Protein AF-A0AAN8UUN0-F1 (afdb_monomer_lite)

Radius of gyration: 18.31 Å; chains: 1; bounding box: 48×24×50 Å

Sequence (97 aa):
MNVAESGCNYVFTFELPGVAMKDVRVEVTRTNLVVKGKRSIQWWHEKSRQQDSMSAYHKMEIMEGPYHVIWPLPANANKDHISAEFVYGRIATDHDT

pLDDT: mean 71.46, std 14.2, range [42.78, 89.06]

Foldseek 3Di:
DDWDDDPLAIDDDDDDPQFDPVQWDWDDDPWKIKIKTWRDPVVQVVVVVPDDDPPPPPDDDQDTDIDIDIDTDDPSHDPVDDDDDDDDDDDDDPPDD

Secondary structure (DSSP, 8-state):
-EEEEETTEEEEE---TT--GGGEEEEE-SSEEEEEEE---HHHHHHTTS-S-----S--S----EEEEEEEPPTT--SSS----------------

InterPro domains:
  IPR002068 Alpha crystallin/Hsp20 domain [PF00011] (5-89)
  IPR002068 Alpha crystallin/Hsp20 domain [PS01031] (1-97)
  IPR008978 HSP20-like chaperone [G3DSA:2.60.40.790] (1-91)
  IPR008978 HSP20-like chaperone [SSF49764] (1-89)
  IPR031107 Small heat shock protein [PTHR11527] (2-87)

Structure (mmCIF, N/CA/C/O backbone):
data_AF-A0AAN8UUN0-F1
#
_entry.id   AF-A0AAN8UUN0-F1
#
loop_
_atom_site.group_PDB
_atom_site.id
_atom_site.type_symbol
_atom_site.label_atom_id
_atom_site.label_alt_id
_atom_site.label_comp_id
_atom_site.label_asym_id
_atom_site.label_entity_id
_atom_site.label_seq_id
_atom_site.pdbx_PDB_ins_code
_atom_site.Cartn_x
_atom_site.Cartn_y
_atom_site.Cartn_z
_atom_site.occupancy
_atom_site.B_iso_or_equiv
_atom_site.auth_seq_id
_atom_site.auth_comp_id
_atom_site.auth_asym_id
_atom_site.auth_atom_id
_atom_site.pdbx_PDB_model_num
ATOM 1 N N . MET A 1 1 ? -5.339 3.632 -6.122 1.00 80.00 1 MET A N 1
ATOM 2 C CA . MET A 1 1 ? -5.808 3.029 -4.855 1.00 80.00 1 MET A CA 1
ATOM 3 C C . MET A 1 1 ? -7.315 3.015 -4.900 1.00 80.00 1 MET A C 1
ATOM 5 O O . MET A 1 1 ? -7.881 4.044 -5.242 1.00 80.00 1 MET A O 1
ATOM 9 N N . ASN A 1 2 ? -7.929 1.897 -4.535 1.00 84.62 2 ASN A N 1
ATOM 10 C CA . ASN A 1 2 ? -9.372 1.775 -4.361 1.00 84.62 2 ASN A CA 1
ATOM 11 C C . ASN A 1 2 ? -9.665 1.302 -2.934 1.00 84.62 2 ASN A C 1
ATOM 13 O O . ASN A 1 2 ? -8.911 0.490 -2.394 1.00 84.62 2 ASN A O 1
ATOM 17 N N . VAL A 1 3 ? -10.740 1.816 -2.337 1.00 85.12 3 VAL A N 1
ATOM 18 C CA . VAL A 1 3 ? -11.219 1.409 -1.010 1.00 85.12 3 VAL A CA 1
ATOM 19 C C . VAL A 1 3 ? -12.659 0.956 -1.160 1.00 85.12 3 VAL A C 1
ATOM 21 O O . VAL A 1 3 ? -13.485 1.711 -1.668 1.00 85.12 3 VAL A O 1
ATOM 24 N N . ALA A 1 4 ? -12.945 -0.267 -0.733 1.00 87.06 4 ALA A N 1
ATOM 25 C CA . ALA A 1 4 ? -14.291 -0.817 -0.703 1.00 87.06 4 ALA A CA 1
ATOM 26 C C . ALA A 1 4 ? -14.661 -1.200 0.731 1.00 87.06 4 ALA A C 1
ATOM 28 O O . ALA A 1 4 ? -13.831 -1.727 1.473 1.00 87.06 4 ALA A O 1
ATOM 29 N N . GLU A 1 5 ? -15.907 -0.944 1.113 1.00 84.88 5 GLU A N 1
ATOM 30 C CA . GLU A 1 5 ? -16.478 -1.392 2.381 1.00 84.88 5 GLU A CA 1
ATOM 31 C C . GLU A 1 5 ? -17.342 -2.628 2.125 1.00 84.88 5 GLU A C 1
ATOM 33 O O . GLU A 1 5 ? -18.154 -2.654 1.199 1.00 84.88 5 GLU A O 1
ATOM 38 N N . SER A 1 6 ? -17.146 -3.670 2.927 1.00 81.25 6 SER A N 1
ATOM 39 C CA . SER A 1 6 ? -17.904 -4.917 2.850 1.00 81.25 6 SER A CA 1
ATOM 40 C C . SER A 1 6 ? -18.325 -5.332 4.255 1.00 81.25 6 SER A C 1
ATOM 42 O O . SER A 1 6 ? -17.576 -5.996 4.977 1.00 81.25 6 SER A O 1
ATOM 44 N N . GLY A 1 7 ? -19.533 -4.928 4.654 1.00 82.00 7 GLY A N 1
ATOM 45 C CA . GLY A 1 7 ? -20.023 -5.115 6.019 1.00 82.00 7 GLY A CA 1
ATOM 46 C C . GLY A 1 7 ? -19.170 -4.326 7.011 1.00 82.00 7 GLY A C 1
ATOM 47 O O . GLY A 1 7 ? -19.043 -3.118 6.881 1.00 82.00 7 GLY A O 1
ATOM 48 N N . CYS A 1 8 ? -18.551 -5.010 7.975 1.00 75.69 8 CYS A N 1
ATOM 49 C CA . CYS A 1 8 ? -17.658 -4.385 8.960 1.00 75.69 8 CYS A CA 1
ATOM 50 C C . CYS A 1 8 ? -16.181 -4.335 8.521 1.00 75.69 8 CYS A C 1
ATOM 52 O O . CYS A 1 8 ? -15.317 -4.001 9.332 1.00 75.69 8 CYS A O 1
ATOM 54 N N . ASN A 1 9 ? -15.873 -4.711 7.274 1.00 80.00 9 ASN A N 1
ATOM 55 C CA . ASN A 1 9 ? -14.507 -4.815 6.765 1.00 80.00 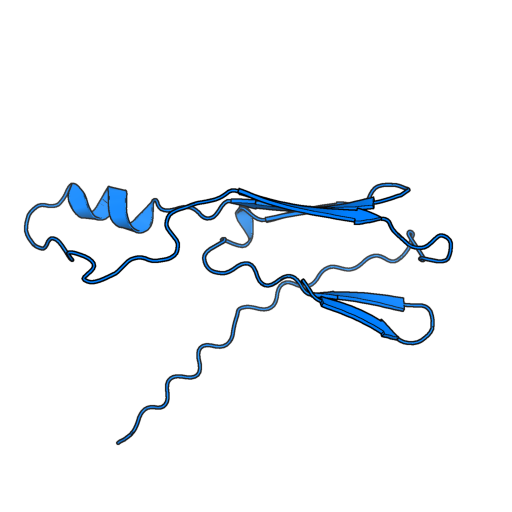9 ASN A CA 1
ATOM 56 C C . ASN A 1 9 ? -14.215 -3.745 5.709 1.00 80.00 9 ASN A C 1
ATOM 58 O O . ASN A 1 9 ? -15.077 -3.407 4.898 1.00 80.00 9 ASN A O 1
ATOM 62 N N . TYR A 1 10 ? -12.962 -3.293 5.666 1.00 83.31 10 TYR A N 1
ATOM 63 C CA . TYR A 1 10 ? -12.446 -2.402 4.630 1.00 83.31 10 TYR A CA 1
ATOM 64 C C . TYR A 1 10 ? -11.410 -3.142 3.787 1.00 83.31 10 TYR A C 1
ATOM 66 O O . TYR A 1 10 ? -10.451 -3.698 4.323 1.00 83.31 10 TYR A O 1
ATOM 74 N N . VAL A 1 11 ? -11.596 -3.138 2.469 1.00 84.81 11 VAL A N 1
ATOM 75 C CA . VAL A 1 11 ? -10.687 -3.763 1.506 1.00 84.81 11 VAL A CA 1
ATOM 76 C C . VAL A 1 11 ? -9.956 -2.671 0.737 1.00 84.81 11 VAL A C 1
ATOM 78 O O . VAL A 1 11 ? -10.567 -1.872 0.024 1.00 84.81 11 VAL A O 1
ATOM 81 N N . PHE A 1 12 ? -8.631 -2.653 0.873 1.00 84.31 12 PHE A N 1
ATOM 82 C CA . PHE A 1 12 ? -7.754 -1.705 0.194 1.00 84.31 12 PHE A CA 1
ATOM 83 C C . PHE A 1 12 ? -7.067 -2.380 -0.982 1.00 84.31 12 PHE A C 1
ATOM 85 O O . PHE A 1 12 ? -6.373 -3.378 -0.812 1.00 84.31 12 PHE A O 1
ATOM 92 N N . THR A 1 13 ? -7.218 -1.807 -2.172 1.00 85.38 13 THR A N 1
ATOM 93 C CA . THR A 1 13 ? -6.545 -2.290 -3.381 1.00 85.38 13 THR A CA 1
ATOM 94 C C . THR A 1 13 ? -5.534 -1.256 -3.861 1.00 85.38 13 THR A C 1
ATOM 96 O O . THR A 1 13 ? -5.888 -0.115 -4.187 1.00 85.38 13 THR A O 1
ATOM 99 N N . PHE A 1 14 ? -4.264 -1.656 -3.918 1.00 81.50 14 PHE A N 1
ATOM 100 C CA . PHE A 1 14 ? -3.162 -0.837 -4.416 1.00 81.50 14 PHE A CA 1
ATOM 101 C C . PHE A 1 14 ? -2.597 -1.455 -5.689 1.00 81.50 14 PHE A C 1
ATOM 103 O O . PHE A 1 14 ? -2.073 -2.563 -5.673 1.00 81.50 14 PHE A O 1
ATOM 110 N N . GLU A 1 15 ? -2.665 -0.709 -6.785 1.00 79.94 15 GLU A N 1
ATOM 111 C CA . GLU A 1 15 ? -1.999 -1.078 -8.028 1.00 79.94 15 GLU A CA 1
ATOM 112 C C . GLU A 1 15 ? -0.596 -0.468 -8.020 1.00 79.94 15 GLU A C 1
ATOM 114 O O . GLU A 1 15 ? -0.437 0.754 -8.050 1.00 79.94 15 GLU A O 1
ATOM 119 N N . LEU A 1 16 ? 0.422 -1.326 -7.932 1.00 80.81 16 LEU A N 1
ATOM 120 C CA . LEU A 1 16 ? 1.833 -0.938 -7.851 1.00 80.81 16 LEU A CA 1
ATOM 121 C C . LEU A 1 16 ? 2.612 -1.507 -9.052 1.00 80.81 16 LEU A C 1
ATOM 123 O O . LEU A 1 16 ? 3.371 -2.468 -8.905 1.00 80.81 16 LEU A O 1
ATOM 127 N N . PRO A 1 17 ? 2.419 -0.962 -10.268 1.00 76.50 17 PRO A N 1
ATOM 128 C CA . PRO A 1 17 ? 3.040 -1.504 -11.469 1.00 76.50 17 PRO A CA 1
ATOM 129 C C . PRO A 1 17 ? 4.565 -1.343 -11.438 1.00 76.50 17 PRO A C 1
ATOM 131 O O . PRO A 1 17 ? 5.099 -0.261 -11.192 1.00 76.50 17 PRO A O 1
ATOM 134 N N . GLY A 1 18 ? 5.277 -2.432 -11.734 1.00 75.12 18 GLY A N 1
ATOM 135 C CA . GLY A 1 18 ? 6.742 -2.444 -11.785 1.00 75.12 18 GLY A CA 1
ATOM 136 C C . GLY A 1 18 ? 7.433 -2.375 -10.418 1.00 75.12 18 GLY A C 1
ATOM 137 O O . GLY A 1 18 ? 8.649 -2.207 -10.368 1.00 75.12 18 GLY A O 1
ATOM 138 N N . VAL A 1 19 ? 6.694 -2.498 -9.313 1.00 80.31 19 VAL A N 1
ATOM 139 C CA . VAL A 1 19 ? 7.267 -2.635 -7.968 1.00 80.31 19 VAL A CA 1
ATOM 140 C C . VAL A 1 19 ? 7.366 -4.120 -7.642 1.00 80.31 19 VAL A C 1
ATOM 142 O O . VAL A 1 19 ? 6.375 -4.845 -7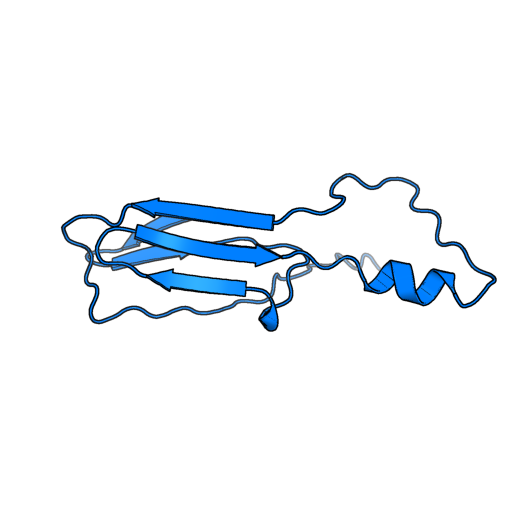.710 1.00 80.31 19 VAL A O 1
ATOM 145 N N . ALA A 1 20 ? 8.562 -4.595 -7.299 1.00 79.19 20 ALA A N 1
ATOM 146 C CA . ALA A 1 20 ? 8.718 -5.967 -6.840 1.00 79.19 20 ALA A CA 1
ATOM 147 C C . ALA A 1 20 ? 8.111 -6.115 -5.439 1.00 79.19 20 ALA A C 1
ATOM 149 O O . ALA A 1 20 ? 8.229 -5.212 -4.616 1.00 79.19 20 ALA A O 1
ATOM 150 N N . MET A 1 21 ? 7.529 -7.277 -5.129 1.00 78.75 21 MET A N 1
ATOM 151 C CA . MET A 1 21 ? 6.908 -7.532 -3.820 1.00 78.75 21 MET A CA 1
ATOM 152 C C . MET A 1 21 ? 7.869 -7.261 -2.646 1.00 78.75 21 MET A C 1
ATOM 154 O O . MET A 1 21 ? 7.463 -6.690 -1.641 1.00 78.75 21 MET A O 1
ATOM 158 N N . LYS A 1 22 ? 9.162 -7.585 -2.806 1.00 82.88 22 LYS A N 1
ATOM 159 C CA . LYS A 1 22 ? 10.221 -7.312 -1.813 1.00 82.88 22 LYS A CA 1
ATOM 160 C C . LYS A 1 22 ? 10.437 -5.820 -1.515 1.00 82.88 22 LYS A C 1
ATOM 162 O O . LYS A 1 22 ? 10.955 -5.478 -0.456 1.00 82.88 22 LYS A O 1
ATOM 167 N N . ASP A 1 23 ? 10.061 -4.954 -2.452 1.00 83.81 23 ASP A N 1
ATOM 168 C CA . ASP A 1 23 ? 10.224 -3.504 -2.368 1.00 83.81 23 ASP A CA 1
ATOM 169 C C . ASP A 1 23 ? 8.929 -2.811 -1.906 1.00 83.81 23 ASP A C 1
ATOM 171 O O . ASP A 1 23 ? 8.898 -1.582 -1.811 1.00 83.81 23 ASP A O 1
ATOM 175 N N . VAL A 1 24 ? 7.874 -3.581 -1.600 1.00 86.25 24 VAL A N 1
ATOM 176 C CA . VAL A 1 24 ? 6.624 -3.102 -0.997 1.00 86.25 24 VAL A CA 1
ATOM 177 C C . VAL A 1 24 ? 6.698 -3.245 0.522 1.00 86.25 24 VAL A C 1
ATOM 179 O O . VAL A 1 24 ? 7.024 -4.304 1.054 1.00 86.25 24 VAL A O 1
ATOM 182 N N . ARG A 1 25 ? 6.355 -2.176 1.239 1.00 87.94 25 ARG A N 1
ATOM 183 C CA . ARG A 1 25 ? 6.185 -2.167 2.693 1.00 87.94 25 ARG A CA 1
ATOM 184 C C . ARG A 1 25 ? 4.803 -1.644 3.035 1.00 87.94 25 ARG A C 1
ATOM 186 O O . ARG A 1 25 ? 4.426 -0.556 2.604 1.00 87.94 25 ARG A O 1
ATOM 193 N N . VAL A 1 26 ? 4.078 -2.415 3.832 1.00 87.31 26 VAL A N 1
ATOM 194 C CA . VAL A 1 26 ? 2.771 -2.038 4.363 1.00 87.31 26 VAL A CA 1
ATOM 195 C C . VAL A 1 26 ? 2.906 -1.917 5.872 1.00 87.31 26 VAL A C 1
ATOM 197 O O . VAL A 1 26 ? 3.309 -2.860 6.546 1.00 87.31 26 VAL A O 1
ATOM 200 N N . GLU A 1 27 ? 2.605 -0.737 6.391 1.00 88.56 27 GLU A N 1
ATOM 201 C CA . GLU A 1 27 ? 2.645 -0.418 7.812 1.00 88.56 27 GLU A CA 1
ATOM 202 C C . GLU A 1 27 ? 1.239 -0.008 8.242 1.00 88.56 27 GLU A C 1
ATOM 204 O O . GLU A 1 27 ? 0.627 0.872 7.635 1.00 88.56 27 GLU A O 1
ATOM 209 N N . VAL A 1 28 ? 0.723 -0.621 9.305 1.00 84.56 28 VAL A N 1
ATOM 210 C CA . VAL A 1 28 ? -0.532 -0.183 9.916 1.00 84.56 28 VAL A CA 1
ATOM 211 C C . VAL A 1 28 ? -0.228 0.430 11.268 1.00 84.56 28 VAL A C 1
ATOM 213 O O . VAL A 1 28 ? 0.379 -0.183 12.142 1.00 84.56 28 VAL A O 1
ATOM 216 N N . THR A 1 29 ? -0.661 1.671 11.427 1.00 82.50 29 THR A N 1
ATOM 217 C CA . THR A 1 29 ? -0.604 2.414 12.682 1.00 82.50 29 THR A CA 1
ATOM 218 C C . THR A 1 29 ? -2.000 2.496 13.296 1.00 82.50 29 THR A C 1
ATOM 220 O O . THR A 1 29 ? -2.995 2.102 12.690 1.00 82.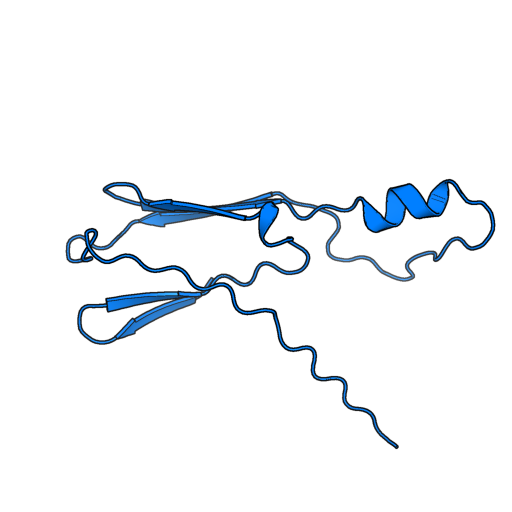50 29 THR A O 1
ATOM 223 N N . ARG A 1 30 ? -2.107 3.065 14.504 1.00 78.94 30 ARG A N 1
ATOM 224 C CA . ARG A 1 30 ? -3.403 3.238 15.185 1.00 78.94 30 ARG A CA 1
ATOM 225 C C . ARG A 1 30 ? -4.420 4.034 14.368 1.00 78.94 30 ARG A C 1
ATOM 227 O O . ARG A 1 30 ? -5.618 3.852 14.579 1.00 78.94 30 ARG A O 1
ATOM 234 N N . THR A 1 31 ? -3.951 4.926 13.504 1.00 83.44 31 THR A N 1
ATOM 235 C CA . THR A 1 31 ? -4.786 5.887 12.781 1.00 83.44 31 THR A CA 1
ATOM 236 C C . THR A 1 31 ? -4.611 5.822 11.277 1.00 83.44 31 THR A C 1
ATOM 238 O O . THR A 1 31 ? -5.457 6.361 10.585 1.00 83.44 31 THR A O 1
ATOM 241 N N . ASN A 1 32 ? -3.560 5.184 10.758 1.00 87.88 32 ASN A N 1
ATOM 242 C CA . ASN A 1 32 ? -3.250 5.206 9.331 1.00 87.88 32 ASN A CA 1
ATOM 243 C C . ASN A 1 32 ? -2.765 3.853 8.814 1.00 87.88 32 ASN A C 1
ATOM 245 O O . ASN A 1 32 ? -1.945 3.199 9.463 1.00 87.88 32 ASN A O 1
ATOM 249 N N . LEU A 1 33 ? -3.186 3.516 7.600 1.00 87.38 33 LEU A N 1
ATOM 250 C CA . LEU A 1 33 ? -2.540 2.553 6.721 1.00 87.38 33 LEU A CA 1
ATOM 251 C C . LEU A 1 33 ? -1.512 3.297 5.863 1.00 87.38 33 LEU A C 1
ATOM 253 O O . LEU A 1 33 ? -1.843 4.281 5.202 1.00 87.38 33 LEU A O 1
ATOM 257 N N . VAL A 1 34 ? -0.269 2.832 5.869 1.00 89.06 34 VAL A N 1
ATOM 258 C CA . VAL A 1 34 ? 0.825 3.415 5.094 1.00 89.06 34 VAL A CA 1
ATOM 259 C C . VAL A 1 34 ? 1.372 2.358 4.147 1.00 89.06 34 VAL A C 1
ATOM 261 O O . VAL A 1 34 ? 1.865 1.319 4.579 1.00 89.06 34 VAL A O 1
ATOM 264 N N . VAL A 1 35 ? 1.305 2.634 2.848 1.00 87.62 35 VAL A N 1
ATOM 265 C CA . VAL A 1 35 ? 1.868 1.778 1.801 1.00 87.62 35 VAL A CA 1
ATOM 266 C C . VAL A 1 35 ? 3.024 2.507 1.144 1.00 87.62 35 VAL A C 1
ATOM 268 O O . VAL A 1 35 ? 2.862 3.595 0.587 1.00 87.62 35 VAL A O 1
ATOM 271 N N . LYS A 1 36 ? 4.202 1.893 1.218 1.00 87.62 36 LYS A N 1
ATOM 272 C CA . LYS A 1 36 ? 5.431 2.352 0.578 1.00 87.62 36 LYS A CA 1
ATOM 273 C C . LYS A 1 36 ? 5.850 1.326 -0.465 1.00 87.62 36 LYS A C 1
ATOM 275 O O . LYS A 1 36 ? 5.769 0.124 -0.233 1.00 87.62 36 LYS A O 1
ATOM 280 N N . GLY A 1 37 ? 6.331 1.794 -1.600 1.00 85.38 37 GLY A N 1
ATOM 281 C CA . GLY A 1 37 ? 6.884 0.962 -2.655 1.00 85.38 37 GLY A CA 1
ATOM 282 C C . GLY A 1 37 ? 7.969 1.723 -3.391 1.00 85.38 37 GLY A C 1
ATOM 283 O O . GLY A 1 37 ? 7.873 2.939 -3.549 1.00 85.38 37 GLY A O 1
ATOM 284 N N . LYS A 1 38 ? 9.001 1.034 -3.866 1.00 80.69 38 LYS A N 1
ATOM 285 C CA . LYS A 1 38 ? 9.957 1.635 -4.797 1.00 80.69 38 LYS A CA 1
ATOM 286 C C . LYS A 1 38 ? 9.936 0.864 -6.102 1.00 80.69 38 LYS A C 1
ATOM 288 O O . LYS A 1 38 ? 10.255 -0.320 -6.135 1.00 80.69 38 LYS A O 1
ATOM 293 N N . ARG A 1 39 ? 9.591 1.545 -7.191 1.00 76.06 39 ARG A N 1
ATOM 294 C CA . ARG A 1 39 ? 9.794 0.991 -8.527 1.00 76.06 39 ARG A CA 1
ATOM 295 C C . ARG A 1 39 ? 11.288 1.019 -8.819 1.00 76.06 39 ARG A C 1
ATOM 297 O O . ARG A 1 39 ? 11.859 2.100 -8.914 1.00 76.06 39 ARG A O 1
ATOM 304 N N . SER A 1 40 ? 11.917 -0.153 -8.899 1.00 67.75 40 SER A N 1
ATOM 305 C CA . SER A 1 40 ? 13.322 -0.243 -9.294 1.00 67.75 40 SER A CA 1
ATOM 306 C C . SER A 1 40 ? 13.429 -0.302 -10.805 1.00 67.75 40 SER A C 1
ATOM 308 O O . SER A 1 40 ? 12.707 -1.031 -11.485 1.00 67.75 40 SER A O 1
ATOM 310 N N . ILE A 1 41 ? 14.378 0.474 -11.298 1.00 65.69 41 ILE A N 1
ATOM 311 C CA . ILE A 1 41 ? 14.673 0.640 -12.704 1.00 65.69 41 ILE A CA 1
ATOM 312 C C . ILE A 1 41 ? 15.947 -0.109 -13.130 1.00 65.69 41 ILE A C 1
ATOM 314 O O . ILE A 1 41 ? 16.483 0.057 -14.219 1.00 65.69 41 ILE A O 1
ATOM 318 N N . GLN A 1 42 ? 16.476 -0.960 -12.248 1.00 56.66 42 GLN A N 1
ATOM 319 C CA . GLN A 1 42 ? 17.791 -1.578 -12.433 1.00 56.66 42 GLN A CA 1
ATOM 320 C C . GLN A 1 42 ? 17.899 -2.498 -13.655 1.00 56.66 42 GLN A C 1
ATOM 322 O O . GLN A 1 42 ? 18.982 -2.575 -14.232 1.00 56.66 42 GLN A O 1
ATOM 327 N N . TRP A 1 43 ? 16.799 -3.113 -14.112 1.00 53.16 43 TRP A N 1
ATOM 328 C CA . TRP A 1 43 ? 16.822 -4.028 -15.263 1.00 53.16 43 TRP A CA 1
ATOM 329 C C . TRP A 1 43 ? 17.450 -3.390 -16.520 1.00 53.16 43 TRP A C 1
ATOM 331 O O . TRP A 1 43 ? 18.131 -4.071 -17.285 1.00 53.16 43 TRP A O 1
ATOM 341 N N . TRP A 1 44 ? 17.275 -2.084 -16.751 1.00 53.66 44 TRP A N 1
ATOM 342 C CA . TRP A 1 44 ? 17.849 -1.411 -17.928 1.00 53.66 44 TRP A CA 1
ATOM 343 C C . TRP A 1 44 ? 19.252 -0.856 -17.712 1.00 53.66 44 TRP A C 1
ATOM 345 O O . TRP A 1 44 ? 20.024 -0.779 -18.667 1.00 53.66 44 TRP A O 1
ATOM 355 N N . HIS A 1 45 ? 19.610 -0.500 -16.480 1.00 49.53 45 HIS A N 1
ATOM 356 C CA . HIS A 1 45 ? 20.958 -0.020 -16.179 1.00 49.53 45 HIS A CA 1
ATOM 357 C C . HIS A 1 45 ? 22.016 -1.128 -16.272 1.00 49.53 45 HIS A C 1
ATOM 359 O O . HIS A 1 45 ? 23.173 -0.838 -16.564 1.00 49.53 45 HIS A O 1
ATOM 365 N N . GLU A 1 46 ? 21.642 -2.391 -16.058 1.00 46.31 46 GLU A N 1
ATOM 366 C CA . GLU A 1 46 ? 22.581 -3.520 -16.133 1.00 46.31 46 GLU A CA 1
ATOM 367 C C . GLU A 1 46 ? 22.798 -4.022 -17.570 1.00 46.31 46 GLU A C 1
ATOM 369 O O . GLU A 1 46 ? 23.919 -4.386 -17.927 1.00 46.31 46 GLU A O 1
ATOM 374 N N . LYS A 1 47 ? 21.782 -3.947 -18.441 1.00 45.41 47 LYS A N 1
ATOM 375 C CA . LYS A 1 47 ? 21.909 -4.317 -19.865 1.00 45.41 47 LYS A CA 1
ATOM 376 C C . LYS A 1 47 ? 22.689 -3.310 -20.715 1.00 45.41 47 LYS A C 1
ATOM 378 O O . LYS A 1 47 ? 23.192 -3.690 -21.765 1.00 45.41 47 LYS A O 1
ATOM 383 N N . SER A 1 48 ? 22.843 -2.058 -20.281 1.00 45.38 48 SER A N 1
ATOM 384 C CA . SER A 1 48 ? 23.600 -1.038 -21.027 1.00 45.38 48 SER A CA 1
ATOM 385 C C . SER A 1 48 ? 25.124 -1.155 -20.885 1.00 45.38 48 SER A C 1
ATOM 387 O O . SER A 1 48 ? 25.858 -0.488 -21.611 1.00 45.38 48 SER A O 1
ATOM 389 N N . ARG A 1 49 ? 25.618 -2.019 -19.985 1.00 47.62 49 ARG A N 1
ATOM 390 C CA . ARG A 1 49 ? 27.052 -2.334 -19.854 1.00 47.62 49 ARG A CA 1
ATOM 391 C C . ARG A 1 49 ? 27.532 -3.447 -20.787 1.00 47.62 49 ARG A C 1
ATOM 393 O O . ARG A 1 49 ? 28.737 -3.576 -20.976 1.00 47.62 49 ARG A O 1
ATOM 400 N N . GLN A 1 50 ? 26.622 -4.216 -21.388 1.00 46.25 50 GLN A N 1
ATOM 401 C CA . GLN A 1 50 ? 26.942 -5.113 -22.497 1.00 46.25 50 GLN A CA 1
ATOM 402 C C . GLN A 1 50 ? 26.507 -4.441 -23.7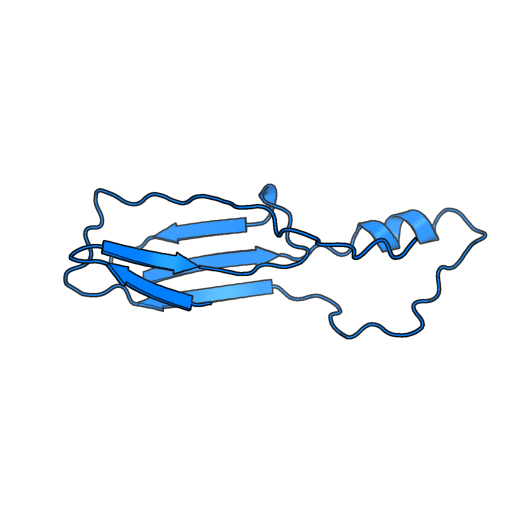98 1.00 46.25 50 GLN A C 1
ATOM 404 O O . GLN A 1 50 ? 25.360 -4.511 -24.227 1.00 46.25 50 GLN A O 1
ATOM 409 N N . GLN A 1 51 ? 27.463 -3.714 -24.363 1.00 48.00 51 GLN A N 1
ATOM 410 C CA . GLN A 1 51 ? 27.445 -3.136 -25.697 1.00 48.00 51 GLN A CA 1
ATOM 411 C C . GLN A 1 51 ? 26.866 -4.135 -26.715 1.00 48.00 51 GLN A C 1
ATOM 413 O O . GLN A 1 51 ? 27.410 -5.224 -26.863 1.00 48.00 51 GLN A O 1
ATOM 418 N N . ASP A 1 52 ? 25.719 -3.786 -27.314 1.00 42.78 52 ASP A N 1
ATOM 419 C CA . ASP A 1 52 ? 25.489 -3.717 -28.777 1.00 42.78 52 ASP A CA 1
ATOM 420 C C . ASP A 1 52 ? 24.005 -3.831 -29.201 1.00 42.78 52 ASP A C 1
ATOM 422 O O . ASP A 1 52 ? 23.668 -4.037 -30.361 1.00 42.78 52 ASP A O 1
ATOM 426 N N . SER A 1 53 ? 23.059 -3.664 -28.277 1.00 45.75 53 SER A N 1
ATOM 427 C CA . SER A 1 53 ? 21.666 -3.388 -28.655 1.00 45.75 53 SER A CA 1
ATOM 428 C C . SER A 1 53 ? 21.036 -2.445 -27.642 1.00 45.75 53 SER A C 1
ATOM 430 O O . SER A 1 53 ? 20.390 -2.855 -26.680 1.00 45.75 53 SER A O 1
ATOM 432 N N . MET A 1 54 ? 21.248 -1.140 -27.842 1.00 47.19 54 MET A N 1
ATOM 433 C CA . MET A 1 54 ? 20.422 -0.131 -27.185 1.00 47.19 54 MET A CA 1
ATOM 434 C C . MET A 1 54 ? 18.983 -0.361 -27.643 1.00 47.19 54 MET A C 1
ATOM 436 O O . MET A 1 54 ? 18.580 0.089 -28.713 1.00 47.19 54 MET A O 1
ATOM 440 N N . SER A 1 55 ? 18.196 -1.064 -26.834 1.00 53.59 55 SER A N 1
ATOM 441 C CA . SER A 1 55 ? 16.743 -0.960 -26.869 1.00 53.59 55 SER A CA 1
ATOM 442 C 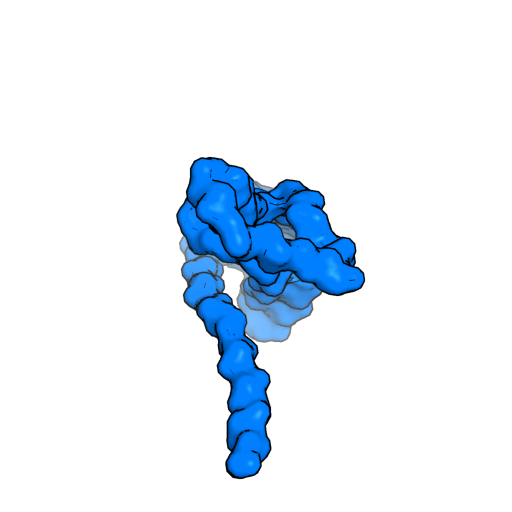C . SER A 1 55 ? 16.394 0.480 -26.492 1.00 53.59 55 SER A C 1
ATOM 444 O O . SER A 1 55 ? 16.156 0.799 -25.329 1.00 53.59 55 SER A O 1
ATOM 446 N N . ALA A 1 56 ? 16.475 1.383 -27.467 1.00 62.03 56 ALA A N 1
ATOM 447 C CA . ALA A 1 56 ? 16.064 2.761 -27.307 1.00 62.03 56 ALA A CA 1
ATOM 448 C C . ALA A 1 56 ? 14.542 2.747 -27.176 1.00 62.03 56 ALA A C 1
ATOM 450 O O . ALA A 1 56 ? 13.826 2.419 -28.120 1.00 62.03 56 ALA A O 1
ATOM 451 N N . TYR A 1 57 ? 14.042 3.036 -25.977 1.00 60.31 57 TYR A N 1
ATOM 452 C CA . TYR A 1 57 ? 12.612 3.199 -25.772 1.00 60.31 57 TYR A CA 1
ATOM 453 C C . TYR A 1 57 ? 12.108 4.289 -26.721 1.00 60.31 57 TYR A C 1
ATOM 455 O O . TYR A 1 57 ? 12.520 5.441 -26.617 1.00 60.31 57 TYR A O 1
ATOM 463 N N . HIS A 1 58 ? 11.194 3.939 -27.625 1.00 65.69 58 HIS A N 1
ATOM 464 C CA . HIS A 1 58 ? 10.531 4.927 -28.480 1.00 65.69 58 HIS A CA 1
ATOM 465 C C . HIS A 1 58 ? 9.653 5.887 -27.663 1.00 65.69 58 HIS A C 1
ATOM 467 O O . HIS A 1 58 ? 9.401 7.011 -28.088 1.00 65.69 58 HIS A O 1
ATOM 473 N N . LYS A 1 59 ? 9.198 5.449 -26.479 1.00 60.12 59 LYS A N 1
ATOM 474 C CA . LYS A 1 59 ? 8.435 6.255 -25.526 1.00 60.12 59 LYS A CA 1
ATOM 475 C C . LYS A 1 59 ? 8.535 5.661 -24.119 1.00 60.12 59 LYS A C 1
ATOM 477 O O . LYS A 1 59 ? 8.388 4.454 -23.946 1.00 60.12 59 LYS A O 1
ATOM 482 N N . MET A 1 60 ? 8.756 6.508 -23.117 1.00 63.88 60 MET A N 1
ATOM 483 C CA . MET A 1 60 ? 8.735 6.138 -21.701 1.00 63.88 60 MET A CA 1
ATOM 484 C C . MET A 1 60 ? 7.928 7.185 -20.935 1.00 63.88 60 MET A C 1
ATOM 486 O O . MET A 1 60 ? 8.339 8.335 -20.846 1.00 63.88 60 MET A O 1
ATOM 490 N N . GLU A 1 61 ? 6.769 6.793 -20.407 1.00 64.31 61 GLU A N 1
ATOM 491 C CA . GLU A 1 61 ? 5.862 7.715 -19.698 1.00 64.31 61 GLU A CA 1
ATOM 492 C C . GLU A 1 61 ? 5.970 7.609 -18.174 1.00 64.31 61 GLU A C 1
ATOM 494 O O . GLU A 1 61 ? 5.563 8.517 -17.458 1.00 64.31 61 GLU A O 1
ATOM 499 N N . ILE A 1 62 ? 6.536 6.515 -17.659 1.00 64.62 62 ILE A N 1
ATOM 500 C CA . ILE A 1 62 ? 6.662 6.279 -16.219 1.00 64.62 62 ILE A CA 1
ATOM 501 C C . ILE A 1 62 ? 8.123 5.952 -15.925 1.00 64.62 62 ILE A C 1
ATOM 503 O O . ILE A 1 62 ? 8.575 4.840 -16.196 1.00 64.62 62 ILE A O 1
ATOM 507 N N . MET A 1 63 ? 8.856 6.950 -15.427 1.00 58.25 63 MET A N 1
ATOM 508 C CA . MET A 1 63 ? 10.318 6.915 -15.340 1.00 58.25 63 MET A CA 1
ATOM 509 C C . MET A 1 63 ? 10.804 6.260 -14.045 1.00 58.25 63 MET A C 1
ATOM 511 O O . MET A 1 63 ? 11.483 5.246 -14.105 1.00 58.25 63 MET A O 1
ATOM 515 N N . GLU A 1 64 ? 10.426 6.780 -12.880 1.00 61.22 64 GLU A N 1
ATOM 516 C CA . GLU A 1 64 ? 10.770 6.229 -11.565 1.00 61.22 64 GLU A CA 1
ATOM 517 C C . GLU A 1 64 ? 9.988 7.011 -10.502 1.00 61.22 64 GLU A C 1
ATOM 519 O O . GLU A 1 64 ? 9.664 8.181 -10.708 1.00 61.22 64 GLU A O 1
ATOM 524 N N . GLY A 1 65 ? 9.668 6.398 -9.365 1.00 62.56 65 GLY A N 1
ATOM 525 C CA . GLY A 1 65 ? 9.051 7.137 -8.270 1.00 62.56 65 GLY A CA 1
ATOM 526 C C . GLY A 1 65 ? 8.824 6.283 -7.027 1.00 62.56 65 GLY A C 1
ATOM 527 O O . GLY A 1 65 ? 8.488 5.099 -7.150 1.00 62.56 65 GLY A O 1
ATOM 528 N N . PRO A 1 66 ? 9.010 6.850 -5.822 1.00 68.00 66 PRO A N 1
ATOM 529 C CA . PRO A 1 66 ? 8.522 6.215 -4.614 1.00 68.00 66 PRO A CA 1
ATOM 530 C C . PRO A 1 66 ? 6.991 6.217 -4.652 1.00 68.00 66 PRO A C 1
ATOM 532 O O . PRO A 1 66 ? 6.354 7.265 -4.736 1.00 68.00 66 PRO A O 1
ATOM 535 N N . TYR A 1 67 ? 6.392 5.038 -4.563 1.00 78.81 67 TYR A N 1
ATOM 536 C CA . TYR A 1 67 ? 4.991 4.918 -4.198 1.00 78.81 67 TYR A CA 1
ATOM 537 C C . TYR A 1 67 ? 4.893 5.173 -2.699 1.00 78.81 67 TYR A C 1
ATOM 539 O O . TYR A 1 67 ? 5.484 4.443 -1.907 1.00 78.81 67 TYR A O 1
ATOM 547 N N . HIS A 1 68 ? 4.176 6.220 -2.304 1.00 84.25 68 HIS A N 1
ATOM 548 C CA . HIS A 1 68 ? 3.887 6.494 -0.904 1.00 84.25 68 HIS A CA 1
ATOM 549 C C . HIS A 1 68 ? 2.438 6.943 -0.778 1.00 84.25 68 HIS A C 1
ATOM 551 O O . HIS A 1 68 ? 2.061 8.006 -1.266 1.00 84.25 68 HIS A O 1
ATOM 557 N N . VAL A 1 69 ? 1.624 6.110 -0.139 1.00 85.25 69 VAL A N 1
ATOM 558 C CA . VAL A 1 69 ? 0.220 6.400 0.132 1.00 85.25 69 VAL A CA 1
ATOM 559 C C . VAL A 1 69 ? -0.011 6.271 1.628 1.00 85.25 69 VAL A C 1
ATOM 561 O O . VAL A 1 69 ? 0.331 5.254 2.227 1.00 85.25 69 VAL A O 1
ATOM 564 N N . ILE A 1 70 ? -0.585 7.314 2.220 1.00 86.81 70 ILE A N 1
ATOM 565 C CA . ILE A 1 70 ? -1.021 7.339 3.615 1.00 86.81 70 ILE A CA 1
ATOM 566 C C . ILE A 1 70 ? -2.533 7.473 3.588 1.00 86.81 70 ILE A C 1
ATOM 568 O O . ILE A 1 70 ? -3.059 8.387 2.950 1.00 86.81 70 ILE A O 1
ATOM 572 N N . TRP A 1 71 ? -3.223 6.575 4.279 1.00 84.12 71 TRP A N 1
ATOM 573 C CA . TRP A 1 71 ? -4.671 6.602 4.360 1.00 84.12 71 TRP A CA 1
ATOM 574 C C . TRP A 1 71 ? -5.156 6.503 5.810 1.00 84.12 71 TRP A C 1
ATOM 576 O O . TRP A 1 71 ? -4.769 5.562 6.506 1.00 84.12 71 TRP A O 1
ATOM 586 N N . PRO A 1 72 ? -5.991 7.446 6.282 1.00 86.38 72 PRO A N 1
ATOM 587 C CA . PRO A 1 72 ? -6.502 7.432 7.644 1.00 86.38 72 PRO A CA 1
ATOM 588 C C . PRO A 1 72 ? -7.565 6.343 7.829 1.00 86.38 72 PRO A C 1
ATOM 590 O O . PRO A 1 72 ? -8.573 6.322 7.129 1.00 86.38 72 PRO A O 1
ATOM 593 N N . LEU A 1 73 ? -7.349 5.456 8.799 1.00 83.88 73 LEU A N 1
ATOM 594 C CA . LEU A 1 73 ? -8.269 4.380 9.144 1.00 83.88 73 LEU A CA 1
ATOM 595 C C . LEU A 1 73 ? -9.553 4.923 9.805 1.00 83.88 73 LEU A C 1
ATOM 597 O O . LEU A 1 73 ? -9.469 5.764 10.705 1.00 83.88 73 LEU A O 1
ATOM 601 N 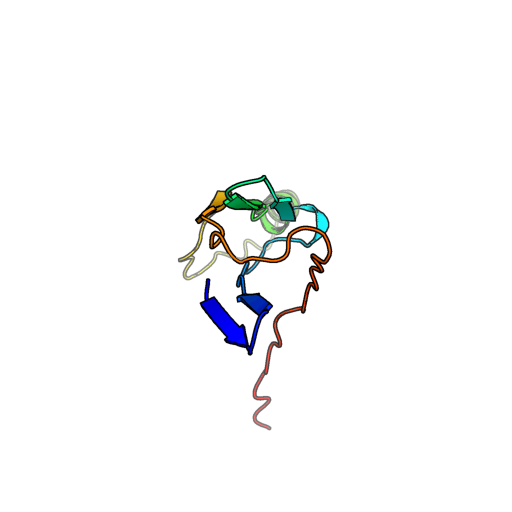N . PRO A 1 74 ? -10.728 4.383 9.443 1.00 81.31 74 PRO A N 1
ATOM 602 C CA . PRO A 1 74 ? -11.991 4.630 10.109 1.00 81.31 74 PRO A CA 1
ATOM 603 C C . PRO A 1 74 ? -11.903 4.283 11.592 1.00 81.31 74 PRO A C 1
ATOM 605 O O . PRO A 1 74 ? -11.231 3.327 11.990 1.00 81.31 74 PRO A O 1
ATOM 608 N N . ALA A 1 75 ? -12.620 5.038 12.424 1.00 79.25 75 ALA A N 1
ATOM 609 C CA . ALA A 1 75 ? -12.634 4.819 13.871 1.00 79.25 75 ALA A CA 1
ATOM 610 C C . ALA A 1 75 ? -13.151 3.418 14.254 1.00 79.25 75 ALA A C 1
ATOM 612 O O . ALA A 1 75 ? -12.728 2.862 15.265 1.00 79.25 75 ALA A O 1
ATOM 613 N N . ASN A 1 76 ? -14.024 2.848 13.423 1.00 80.00 76 ASN A N 1
ATOM 614 C CA . ASN A 1 76 ? -14.632 1.525 13.555 1.00 80.00 76 ASN A CA 1
ATOM 615 C C . ASN A 1 76 ? -13.827 0.393 12.888 1.00 80.00 76 ASN A C 1
ATOM 617 O O . ASN A 1 76 ? -14.280 -0.749 12.916 1.00 80.00 76 ASN A O 1
ATOM 621 N N . ALA A 1 77 ? -12.669 0.667 12.276 1.00 76.00 77 ALA A N 1
ATOM 622 C CA . ALA A 1 77 ? -11.871 -0.378 11.639 1.00 76.00 77 ALA A CA 1
ATOM 623 C C . ALA A 1 77 ? -11.312 -1.359 12.686 1.00 76.00 77 ALA A C 1
ATOM 625 O O . ALA A 1 77 ? -10.672 -0.941 13.657 1.00 76.00 77 ALA A O 1
ATOM 626 N N . ASN A 1 78 ? -11.521 -2.661 12.466 1.00 75.38 78 ASN A N 1
ATOM 627 C CA . ASN A 1 78 ? -10.934 -3.716 13.289 1.00 75.38 78 ASN A CA 1
ATOM 628 C C . ASN A 1 78 ? -9.433 -3.840 12.984 1.00 75.38 78 ASN A C 1
ATOM 630 O O . ASN A 1 78 ? -9.042 -4.203 11.876 1.00 75.38 78 ASN A O 1
ATOM 634 N N . LYS A 1 79 ? -8.595 -3.509 13.968 1.00 74.81 79 LYS A N 1
ATOM 635 C CA . LYS A 1 79 ? -7.130 -3.438 13.819 1.00 74.81 79 LYS A CA 1
ATOM 636 C C . LYS A 1 79 ? -6.425 -4.727 14.234 1.00 74.81 79 LYS A C 1
ATOM 638 O O . LYS A 1 79 ? -5.254 -4.893 13.912 1.00 74.81 79 LYS A O 1
ATOM 643 N N . ASP A 1 80 ? -7.131 -5.621 14.920 1.00 76.50 80 ASP A N 1
ATOM 644 C CA . ASP A 1 80 ? -6.578 -6.878 15.431 1.00 76.50 80 ASP A CA 1
ATOM 645 C C . ASP A 1 80 ? -6.575 -7.976 14.353 1.00 76.50 80 ASP A C 1
ATOM 647 O O . ASP A 1 80 ? -5.822 -8.943 14.439 1.00 76.50 80 ASP A O 1
ATOM 651 N N . HIS A 1 81 ? -7.378 -7.798 13.297 1.00 77.44 81 HIS A N 1
ATOM 652 C CA . HIS A 1 81 ? -7.534 -8.738 12.187 1.00 77.44 81 HIS A CA 1
ATOM 653 C C . HIS A 1 81 ? -7.232 -8.075 10.840 1.00 77.44 81 HIS A C 1
ATOM 655 O O . HIS A 1 81 ? -8.123 -7.861 10.021 1.00 77.44 81 HIS A O 1
ATOM 661 N N . ILE A 1 82 ? -5.961 -7.748 10.610 1.00 78.94 82 ILE A N 1
ATOM 662 C CA . ILE A 1 82 ? -5.504 -7.193 9.333 1.00 78.94 82 ILE A CA 1
ATOM 663 C C . ILE A 1 82 ? -4.784 -8.280 8.541 1.00 78.94 82 ILE A C 1
ATOM 665 O O . ILE A 1 82 ? -3.792 -8.841 9.006 1.00 78.94 82 ILE A O 1
ATOM 669 N N . SER A 1 83 ? -5.255 -8.537 7.323 1.00 78.56 83 SER A N 1
ATOM 670 C CA . SER A 1 83 ? -4.568 -9.362 6.332 1.00 78.56 83 SER A CA 1
ATOM 671 C C . SER A 1 83 ? -4.188 -8.522 5.115 1.00 78.56 83 SER A C 1
ATOM 673 O O . SER A 1 83 ? -4.845 -7.537 4.776 1.00 78.56 83 SER A O 1
ATOM 675 N N . ALA A 1 84 ? -3.092 -8.902 4.465 1.00 75.81 84 ALA A N 1
ATOM 676 C CA . ALA A 1 84 ? -2.658 -8.308 3.213 1.00 75.81 84 ALA A CA 1
ATOM 677 C C . ALA A 1 84 ? -2.312 -9.431 2.242 1.00 75.81 84 ALA A C 1
ATOM 679 O O . ALA A 1 84 ? -1.535 -10.327 2.572 1.00 75.81 84 ALA A O 1
ATOM 680 N N . GLU A 1 85 ? -2.877 -9.361 1.043 1.00 76.31 85 GLU A N 1
ATOM 681 C CA . GLU A 1 85 ? -2.611 -10.308 -0.031 1.00 76.31 85 GLU A CA 1
ATOM 682 C C . GLU A 1 85 ? -2.046 -9.558 -1.231 1.00 76.31 85 GLU A C 1
ATOM 684 O O . GLU A 1 85 ? -2.532 -8.490 -1.609 1.00 76.31 85 GLU A O 1
ATOM 689 N N . PHE A 1 86 ? -0.987 -10.112 -1.819 1.00 68.00 86 PHE A N 1
ATOM 690 C CA . PHE A 1 86 ? -0.391 -9.576 -3.033 1.00 68.00 86 PHE A CA 1
ATOM 691 C C . PHE A 1 86 ? -0.853 -10.411 -4.222 1.00 68.00 86 PHE A C 1
ATOM 693 O O . PHE A 1 86 ? -0.532 -11.595 -4.318 1.00 68.00 86 PHE A O 1
ATOM 700 N N . VAL A 1 87 ? -1.586 -9.785 -5.140 1.00 69.69 87 VAL A N 1
ATOM 701 C CA . VAL A 1 87 ? -2.037 -10.420 -6.380 1.00 69.69 87 VAL A CA 1
ATOM 702 C C . VAL A 1 87 ? -1.205 -9.867 -7.532 1.00 69.69 87 VAL A C 1
ATOM 704 O O . VAL A 1 87 ? -1.182 -8.660 -7.768 1.00 69.69 87 VAL A O 1
ATOM 707 N N . TYR A 1 88 ? -0.505 -10.745 -8.254 1.00 61.75 88 TYR A N 1
ATOM 708 C CA . TYR A 1 88 ? 0.234 -10.349 -9.451 1.00 61.75 88 TYR A CA 1
ATOM 709 C C . TYR A 1 88 ? -0.742 -9.893 -10.542 1.00 61.75 88 TYR A C 1
ATOM 711 O O . TYR A 1 88 ? -1.701 -10.593 -10.866 1.00 61.75 88 TYR A O 1
ATOM 719 N N . GLY A 1 89 ? -0.488 -8.708 -11.107 1.00 59.41 89 GLY A N 1
ATOM 720 C CA . GLY A 1 89 ? -1.296 -8.137 -12.181 1.00 59.41 89 GLY A CA 1
ATOM 721 C C . GLY A 1 89 ? -1.387 -9.084 -13.378 1.00 59.41 89 GLY A C 1
ATOM 722 O O . GLY A 1 89 ? -0.372 -9.544 -13.902 1.00 59.41 89 GLY A O 1
ATOM 723 N N . ARG A 1 90 ? -2.616 -9.381 -13.803 1.00 47.62 90 ARG A N 1
ATOM 724 C CA . ARG A 1 90 ? -2.898 -10.232 -14.960 1.00 47.62 90 ARG A CA 1
ATOM 725 C C . ARG A 1 90 ? -2.565 -9.470 -16.243 1.00 47.62 90 ARG A C 1
ATOM 727 O O . ARG A 1 90 ? -3.257 -8.513 -16.579 1.00 47.62 90 ARG A O 1
ATOM 734 N N . ILE A 1 91 ? -1.551 -9.918 -16.978 1.00 56.22 91 ILE A N 1
ATOM 735 C CA . ILE A 1 91 ? -1.341 -9.499 -18.367 1.00 56.22 91 ILE A CA 1
ATOM 736 C C . ILE A 1 91 ? -2.225 -10.401 -19.229 1.00 56.22 91 ILE A C 1
ATOM 738 O O . ILE A 1 91 ? -1.955 -11.590 -19.364 1.00 56.22 91 ILE A O 1
ATOM 742 N N . ALA A 1 92 ? -3.310 -9.850 -19.769 1.00 45.81 92 ALA A N 1
ATOM 743 C CA . ALA A 1 92 ? -4.033 -10.485 -20.860 1.00 45.81 92 ALA A CA 1
ATOM 744 C C . ALA A 1 92 ? -3.376 -10.012 -22.159 1.00 45.81 92 ALA A C 1
ATOM 746 O O . ALA A 1 92 ? -3.551 -8.862 -22.554 1.00 45.81 92 ALA A O 1
ATOM 747 N N . THR A 1 93 ? -2.563 -10.862 -22.777 1.00 55.44 93 THR A N 1
ATOM 748 C CA . THR A 1 93 ? -2.185 -10.660 -24.175 1.00 55.44 93 THR A CA 1
ATOM 749 C C . THR A 1 93 ? -3.288 -11.263 -25.024 1.00 55.44 93 THR A C 1
ATOM 751 O O . THR A 1 93 ? -3.521 -12.469 -24.943 1.00 55.44 93 THR A O 1
ATOM 754 N N . ASP A 1 94 ? -3.965 -10.432 -25.808 1.00 52.25 94 ASP A N 1
ATOM 755 C CA . ASP A 1 94 ? -4.752 -10.927 -26.928 1.00 52.25 94 ASP A CA 1
ATOM 756 C C . ASP A 1 94 ? -3.747 -11.446 -27.961 1.00 52.25 94 ASP A C 1
ATOM 758 O O . ASP A 1 94 ? -3.005 -10.671 -28.569 1.00 52.25 94 ASP A O 1
ATOM 762 N N . HIS A 1 95 ? -3.589 -12.766 -28.026 1.00 49.75 95 HIS A N 1
ATOM 763 C CA . HIS A 1 95 ? -2.856 -13.390 -29.114 1.00 49.75 95 HIS A CA 1
ATOM 764 C C . HIS A 1 95 ? -3.878 -13.604 -30.221 1.00 49.75 95 HIS A C 1
ATOM 766 O O . HIS A 1 95 ? -4.526 -14.648 -30.276 1.00 49.75 95 HIS A O 1
ATOM 772 N N . ASP A 1 96 ? -4.071 -12.566 -31.035 1.00 54.22 96 ASP A N 1
ATOM 773 C CA . ASP A 1 96 ? -4.717 -12.741 -32.326 1.00 54.22 96 ASP A CA 1
ATOM 774 C C . ASP A 1 96 ? -3.778 -13.578 -33.211 1.00 54.22 96 ASP A C 1
ATOM 776 O O . ASP A 1 96 ? -2.552 -13.425 -33.170 1.00 54.22 96 ASP A O 1
ATOM 780 N N . THR A 1 97 ? -4.413 -14.521 -33.891 1.00 47.59 97 THR A N 1
ATOM 781 C CA . THR A 1 97 ? -3.910 -15.739 -34.550 1.00 47.59 97 THR A CA 1
ATOM 782 C C . THR A 1 97 ? -2.764 -15.543 -35.542 1.00 47.59 97 THR A C 1
ATOM 784 O O . THR A 1 97 ? -2.768 -14.536 -36.285 1.00 47.59 97 THR A O 1
#

Organism: NCBI:txid194707